Protein AF-A0A0G0LAQ6-F1 (afdb_monomer)

Solvent-accessible surface area (backbone atoms only — not comparable to full-atom values): 7745 Å² total; per-residue (Å²): 133,86,78,84,77,87,73,84,52,74,62,57,55,52,54,51,52,52,52,49,53,54,52,50,56,56,48,52,57,52,51,55,51,52,52,46,51,54,46,44,51,50,53,54,51,51,53,50,51,51,38,51,29,43,49,53,49,22,73,78,67,74,32,70,37,81,45,54,80,49,47,43,70,59,51,40,42,51,36,25,75,72,65,54,37,97,55,71,70,90,77,59,93,86,43,99,56,86,71,43,55,43,36,42,48,77,38,62,50,98,81,45,24,10,55,26,41,41,37,35,33,53,30,77,89,83,60,48,78,47,75,48,74,40,117

pLDDT: mean 89.51, std 8.88, range [54.47, 97.25]

Sequence (135 aa):
MLKKQKAFTMIELLVSATIIILLTAAGLVSFTQAGVSSRNAKRKADLETMRQALTLYKQDNAYYSESNSVNFPALVTSLYADEYLSEPVIEDPKNNATYAYQASCTAINASNNCIKVTLTATLEPDAEAYDIIAF

Nearest PDB structures (foldseek):
  2c7s-assembly1_A  TM=3.730E-01  e=1.406E+00  Homo sapiens
  4ri5-assembly2_B  TM=3.419E-01  e=1.406E+00  Homo sapiens
  4rh9-assembly1_A  TM=3.437E-01  e=1.810E+00  Homo sapiens
  2ooq-assembly2_B  TM=3.526E-01  e=3.003E+00  Homo sapiens
  2h02-assembly2_B  TM=2.471E-01  e=8.261E+00  Homo sapiens

Foldseek 3Di:
DDDDDDDDDPVRVVVVVVVVVVVVVVVVVVVVVVVLVVLQVLLVVVVVLLLQLQLVVCVVVVFSFLAQDDWDLVSLCVSVVVVSDPDSDDARPPDPDRPQKTKGQPDADPSNGRHKIKIWGQGPDPRDIDIDIRD

Radius of gyration: 25.39 Å; Cα contacts (8 Å, |Δi|>4): 169; chains: 1; bounding box: 78×31×60 Å

Structure (mmCIF, N/CA/C/O backbone):
data_AF-A0A0G0LAQ6-F1
#
_entry.id   AF-A0A0G0LAQ6-F1
#
loop_
_atom_site.group_PDB
_atom_site.id
_atom_site.type_symbol
_atom_site.label_atom_id
_atom_site.label_alt_id
_atom_site.label_comp_id
_atom_site.label_asym_id
_atom_site.label_entity_id
_atom_site.label_seq_id
_atom_site.pdbx_PDB_ins_code
_atom_site.Cartn_x
_atom_site.Cartn_y
_atom_site.Cartn_z
_atom_site.occupancy
_atom_site.B_iso_or_equiv
_atom_site.auth_seq_id
_atom_site.auth_comp_id
_atom_site.auth_asym_id
_atom_site.auth_atom_id
_atom_site.pdbx_PDB_model_num
ATOM 1 N N . MET A 1 1 ? -56.776 -20.653 36.439 1.00 55.28 1 MET A N 1
ATOM 2 C CA . MET A 1 1 ? -55.551 -20.238 37.162 1.00 55.28 1 MET A CA 1
ATOM 3 C C . MET A 1 1 ? -54.709 -19.375 36.229 1.00 55.28 1 MET A C 1
ATOM 5 O O . MET A 1 1 ? -54.193 -19.909 35.256 1.00 55.28 1 MET A O 1
ATOM 9 N N . LEU A 1 2 ? -54.610 -18.058 36.456 1.00 62.22 2 LEU A N 1
ATOM 10 C CA . LEU A 1 2 ? -53.701 -17.212 35.670 1.00 62.22 2 LEU A CA 1
ATOM 11 C C . LEU A 1 2 ? -52.256 -17.467 36.120 1.00 62.22 2 LEU A C 1
ATOM 13 O O . LEU A 1 2 ? -51.916 -17.285 37.288 1.00 62.22 2 LEU A O 1
ATOM 17 N N . LYS A 1 3 ? -51.408 -17.901 35.185 1.00 71.00 3 LYS A N 1
ATOM 18 C CA . LYS A 1 3 ? -49.965 -18.060 35.391 1.00 71.00 3 LYS A CA 1
ATOM 19 C C . LYS A 1 3 ? -49.364 -16.666 35.611 1.00 71.00 3 LYS A C 1
ATOM 21 O O . LYS A 1 3 ? -49.471 -15.821 34.726 1.00 71.00 3 LYS A O 1
ATOM 26 N N . LYS A 1 4 ? -48.738 -16.412 36.767 1.00 70.38 4 LYS A N 1
ATOM 27 C CA . LYS A 1 4 ? -47.986 -15.166 36.990 1.00 70.38 4 LYS A CA 1
ATOM 28 C C . LYS A 1 4 ? -46.856 -15.090 35.961 1.00 70.38 4 LYS A C 1
ATOM 30 O O . LYS A 1 4 ? -45.957 -15.930 35.982 1.00 70.38 4 LYS A O 1
ATOM 35 N N . GLN A 1 5 ? -46.914 -14.110 35.063 1.00 74.88 5 GLN A N 1
ATOM 36 C CA . GLN A 1 5 ? -45.803 -13.817 34.165 1.00 74.88 5 GLN A CA 1
ATOM 37 C C . GLN A 1 5 ? -44.724 -13.084 34.959 1.00 74.88 5 GLN A C 1
ATOM 39 O O . GLN A 1 5 ? -45.007 -12.097 35.638 1.00 74.88 5 GLN A O 1
ATOM 44 N N . LYS A 1 6 ? -43.499 -13.615 34.939 1.00 76.50 6 LYS A N 1
ATOM 45 C CA . LYS A 1 6 ? -42.348 -12.956 35.556 1.00 76.50 6 LYS A CA 1
ATOM 46 C C . LYS A 1 6 ? -41.963 -11.777 34.663 1.00 76.50 6 LYS A C 1
ATOM 48 O O . LYS A 1 6 ? -41.550 -11.992 33.529 1.00 76.50 6 LYS A O 1
ATOM 53 N N . ALA A 1 7 ? -42.153 -10.562 35.164 1.00 77.00 7 ALA A N 1
ATOM 54 C CA . ALA A 1 7 ? -41.637 -9.345 34.551 1.00 77.00 7 ALA A CA 1
ATOM 55 C C . ALA A 1 7 ? -40.264 -9.015 35.152 1.00 77.00 7 ALA A C 1
ATOM 57 O O . ALA A 1 7 ? -40.015 -9.330 36.318 1.00 77.00 7 ALA A O 1
ATOM 58 N N . PHE A 1 8 ? -39.394 -8.390 34.358 1.00 82.00 8 PHE A N 1
ATOM 59 C CA . PHE A 1 8 ? -38.117 -7.865 34.836 1.00 82.00 8 PHE A CA 1
ATOM 60 C C . PHE A 1 8 ? -38.337 -6.738 35.851 1.00 82.00 8 PHE A C 1
ATOM 62 O O . PHE A 1 8 ? -39.257 -5.927 35.722 1.00 82.00 8 PHE A O 1
ATOM 69 N N . THR A 1 9 ? -37.481 -6.684 36.862 1.00 91.69 9 THR A N 1
ATOM 70 C CA . THR A 1 9 ? -37.421 -5.587 37.828 1.00 91.69 9 THR A CA 1
ATOM 71 C C . THR A 1 9 ? -36.769 -4.352 37.203 1.00 91.69 9 THR A C 1
ATOM 73 O O . THR A 1 9 ? -35.971 -4.447 36.268 1.00 91.69 9 THR A O 1
ATOM 76 N N . MET A 1 10 ? -37.056 -3.167 37.752 1.00 88.75 10 MET A N 1
ATOM 77 C CA . MET A 1 10 ? -36.405 -1.930 37.296 1.00 88.75 10 MET A CA 1
ATOM 78 C C . MET A 1 10 ? -34.879 -1.973 37.465 1.00 88.75 10 MET A C 1
ATOM 80 O O . MET A 1 10 ? -34.155 -1.419 36.643 1.00 88.75 10 MET A O 1
ATOM 84 N N . ILE A 1 11 ? -34.385 -2.673 38.491 1.00 93.56 11 ILE A N 1
ATOM 85 C CA . ILE A 1 11 ? -32.947 -2.841 38.729 1.00 93.56 11 ILE A CA 1
ATOM 86 C C . ILE A 1 11 ? -32.314 -3.734 37.653 1.00 93.56 11 ILE A C 1
ATOM 88 O O . ILE A 1 11 ? -31.228 -3.421 37.176 1.00 93.56 11 ILE A O 1
ATOM 92 N N . GLU A 1 12 ? -32.980 -4.806 37.215 1.00 90.94 12 GLU A N 1
ATOM 93 C CA . GLU A 1 12 ? -32.454 -5.676 36.149 1.00 90.94 12 GLU A CA 1
ATOM 94 C C . GLU A 1 12 ? -32.352 -4.950 34.803 1.00 90.94 12 GLU A C 1
ATOM 96 O O . GLU A 1 12 ? -31.360 -5.110 34.088 1.00 90.94 12 GLU A O 1
ATOM 101 N N . LEU A 1 13 ? -33.333 -4.106 34.467 1.00 91.69 13 LEU A N 1
ATOM 102 C CA . LEU A 1 13 ? -33.253 -3.260 33.272 1.00 91.69 13 LEU A CA 1
ATOM 103 C C . LEU A 1 13 ? -32.145 -2.206 33.385 1.00 91.69 13 LEU A C 1
ATOM 105 O O . LEU A 1 13 ? -31.425 -1.974 32.416 1.00 91.69 13 LEU A O 1
ATOM 109 N N . LEU A 1 14 ? -31.952 -1.617 34.567 1.00 94.06 14 LEU A N 1
ATOM 110 C CA . LEU A 1 14 ? -30.871 -0.661 34.805 1.00 94.06 14 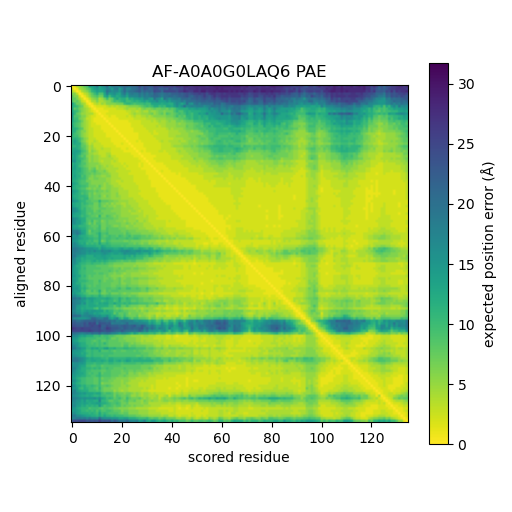LEU A CA 1
ATOM 111 C C . LEU A 1 14 ? -29.491 -1.315 34.630 1.00 94.06 14 LEU A C 1
ATOM 113 O O . LEU A 1 14 ? -28.652 -0.799 33.897 1.00 94.06 14 LEU A O 1
ATOM 117 N N . VAL A 1 15 ? -29.257 -2.459 35.278 1.00 95.94 15 VAL A N 1
ATOM 118 C CA . VAL A 1 15 ? -27.958 -3.153 35.255 1.00 95.94 15 VAL A CA 1
ATOM 119 C C . VAL A 1 15 ? -27.650 -3.742 33.875 1.00 95.94 15 VAL A C 1
ATOM 121 O O . VAL A 1 15 ? -26.512 -3.696 33.420 1.00 95.94 15 VAL A O 1
ATOM 124 N N . SER A 1 16 ? -28.645 -4.279 33.166 1.00 95.88 16 SER A N 1
ATOM 125 C CA . SER A 1 16 ? -28.420 -4.799 31.809 1.00 95.88 16 SER A CA 1
ATOM 126 C C . SER A 1 16 ? -28.073 -3.687 30.817 1.00 95.88 16 SER A C 1
ATOM 128 O O . SER A 1 16 ? -27.129 -3.839 30.041 1.00 95.88 16 SER A O 1
ATOM 130 N N . ALA A 1 17 ? -28.765 -2.544 30.878 1.00 95.31 17 ALA A N 1
ATOM 131 C CA . ALA A 1 17 ? -28.462 -1.399 30.025 1.00 95.31 17 ALA A CA 1
ATOM 132 C C . ALA A 1 17 ? -27.046 -0.853 30.272 1.00 95.31 17 ALA A C 1
ATOM 134 O O . ALA A 1 17 ? -26.333 -0.561 29.311 1.00 95.31 17 ALA A O 1
ATOM 135 N N . THR A 1 18 ? -26.597 -0.770 31.531 1.00 96.81 18 THR A N 1
ATOM 136 C CA . THR A 1 18 ? -25.231 -0.309 31.836 1.00 96.81 18 THR A CA 1
ATOM 137 C C . THR A 1 18 ? -24.172 -1.266 31.295 1.00 96.81 18 THR A C 1
ATOM 139 O O . THR A 1 18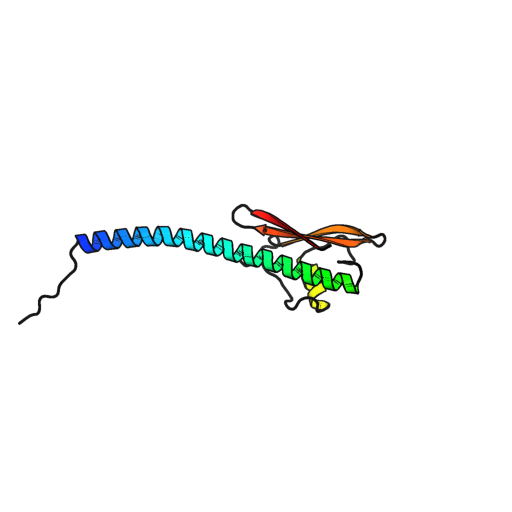 ? -23.194 -0.812 30.704 1.00 96.81 18 THR A O 1
ATOM 142 N N . ILE A 1 19 ? -24.380 -2.582 31.407 1.00 96.62 19 ILE A N 1
ATOM 143 C CA . ILE A 1 19 ? -23.462 -3.581 30.839 1.00 96.62 19 ILE A CA 1
ATOM 144 C C . ILE A 1 19 ? -23.404 -3.467 29.310 1.00 96.62 19 ILE A C 1
ATOM 146 O O . ILE A 1 19 ? -22.313 -3.473 28.741 1.00 96.62 19 ILE A O 1
ATOM 150 N N . ILE A 1 20 ? -24.548 -3.312 28.634 1.00 97.06 20 ILE A N 1
ATOM 151 C CA . ILE A 1 20 ? -24.593 -3.145 27.172 1.00 97.06 20 ILE A CA 1
ATOM 152 C C . ILE A 1 20 ? -23.817 -1.893 26.747 1.00 97.06 20 ILE A C 1
ATOM 154 O O . ILE A 1 20 ? -23.018 -1.961 25.814 1.00 97.06 20 ILE A O 1
ATOM 158 N N . ILE A 1 21 ? -23.993 -0.766 27.440 1.00 97.25 21 ILE A N 1
ATOM 159 C CA . ILE A 1 21 ? -23.268 0.479 27.138 1.00 97.25 21 ILE A CA 1
ATOM 160 C C . ILE A 1 21 ? -21.752 0.280 27.281 1.00 97.25 21 ILE A C 1
ATOM 162 O O . ILE A 1 21 ? -20.991 0.683 26.404 1.00 97.25 21 ILE A O 1
ATOM 166 N N . LEU A 1 22 ? -21.302 -0.389 28.345 1.00 96.75 22 LEU A N 1
ATOM 167 C CA . LEU A 1 22 ? -19.876 -0.645 28.565 1.00 96.75 22 LEU A CA 1
ATOM 168 C C . LEU A 1 22 ? -19.278 -1.559 27.487 1.00 96.75 22 LEU A C 1
ATOM 170 O O . LEU A 1 22 ? -18.214 -1.263 26.942 1.00 96.75 22 LEU A O 1
ATOM 174 N N . LEU A 1 23 ? -19.972 -2.649 27.147 1.00 97.06 23 LEU A N 1
ATOM 175 C CA . LEU A 1 23 ? -19.505 -3.600 26.136 1.00 97.06 23 LEU A CA 1
ATOM 176 C C . LEU A 1 23 ? -19.498 -2.989 24.734 1.00 97.06 23 LEU A C 1
ATOM 178 O O . LEU A 1 23 ? -18.558 -3.210 23.973 1.00 97.06 23 LEU A O 1
ATOM 182 N N . THR A 1 24 ? -20.518 -2.201 24.392 1.00 96.56 24 THR A N 1
ATOM 183 C CA . THR A 1 24 ? -20.598 -1.536 23.083 1.00 96.56 24 THR A CA 1
ATOM 184 C C . THR A 1 24 ? -19.509 -0.479 22.920 1.00 96.56 24 THR A C 1
ATOM 186 O O . THR A 1 24 ? -18.868 -0.440 21.870 1.00 96.56 24 THR A O 1
ATOM 189 N N . ALA A 1 25 ? -19.227 0.314 23.959 1.00 95.44 25 ALA A N 1
ATOM 190 C CA . ALA A 1 25 ? -18.141 1.292 23.937 1.00 95.44 25 ALA A CA 1
ATOM 191 C C . ALA A 1 25 ? -16.768 0.628 23.721 1.00 95.44 25 ALA A C 1
ATOM 193 O O . ALA A 1 25 ? -16.012 1.045 22.842 1.00 95.44 25 ALA A O 1
ATOM 194 N N . ALA A 1 26 ? -16.463 -0.441 24.465 1.00 94.25 26 ALA A N 1
ATOM 195 C CA . ALA A 1 26 ? -15.217 -1.191 24.295 1.00 94.25 26 ALA A CA 1
ATOM 196 C C . ALA A 1 26 ? -15.134 -1.879 22.917 1.00 94.25 26 ALA A C 1
ATOM 198 O O . ALA A 1 26 ? -14.088 -1.859 22.263 1.00 94.25 26 ALA A O 1
ATOM 199 N N . GLY A 1 27 ? -16.249 -2.449 22.450 1.00 95.38 27 GLY A N 1
ATOM 200 C CA . GLY A 1 27 ? -16.341 -3.111 21.150 1.00 95.38 27 GLY A CA 1
ATOM 201 C C . GLY A 1 27 ? -16.092 -2.164 19.976 1.00 95.38 27 GLY A C 1
ATOM 202 O O . GLY A 1 27 ? -15.388 -2.532 19.036 1.00 95.38 27 GLY A O 1
ATOM 203 N N . LEU A 1 28 ? -16.599 -0.929 20.043 1.00 95.06 28 LEU A N 1
ATOM 204 C CA . LEU A 1 28 ? -16.421 0.056 18.975 1.00 95.06 28 LEU A CA 1
ATOM 205 C C . LEU A 1 28 ? -14.947 0.435 18.779 1.00 95.06 28 LEU A C 1
ATOM 207 O O . LEU A 1 28 ? -14.480 0.476 17.644 1.00 95.06 28 LEU A O 1
ATOM 211 N N . VAL A 1 29 ? -14.202 0.653 19.868 1.00 93.25 29 VAL A N 1
ATOM 212 C CA . VAL A 1 29 ? -12.761 0.968 19.807 1.00 93.25 29 VAL A CA 1
ATOM 213 C C . VAL A 1 29 ? -11.965 -0.192 19.203 1.00 93.25 29 VAL A C 1
ATOM 215 O O . VAL A 1 29 ? -11.077 0.013 18.378 1.00 93.25 29 VAL A O 1
ATOM 218 N N . SER A 1 30 ? -12.297 -1.430 19.576 1.00 93.69 30 SER A N 1
ATOM 219 C CA . SER A 1 30 ? -11.646 -2.611 19.000 1.00 93.69 30 SER A CA 1
ATOM 220 C C . SER A 1 30 ? -11.933 -2.744 17.499 1.00 93.69 30 SER A C 1
ATOM 222 O O . SER A 1 30 ? -11.021 -3.000 16.711 1.00 93.69 30 SER A O 1
ATOM 224 N N . PHE A 1 31 ? -13.181 -2.506 17.088 1.00 93.31 31 PHE A N 1
ATOM 225 C CA . PHE A 1 31 ? -13.597 -2.592 15.690 1.00 93.31 31 PHE A CA 1
ATOM 226 C C . PHE A 1 31 ? -12.911 -1.545 14.803 1.00 93.31 31 PHE A C 1
ATOM 228 O O . PHE A 1 31 ? -12.437 -1.872 13.712 1.00 93.31 31 PHE A O 1
ATOM 235 N N . THR A 1 32 ? -12.805 -0.295 15.263 1.00 91.69 32 THR A N 1
ATOM 236 C CA . THR A 1 32 ? -12.124 0.760 14.496 1.00 91.69 32 THR A CA 1
ATOM 237 C C . THR A 1 32 ? -10.643 0.438 14.298 1.00 91.69 32 THR A C 1
ATOM 239 O O . THR A 1 32 ? -10.145 0.553 13.174 1.00 91.69 32 THR A O 1
ATOM 242 N N . GLN A 1 33 ? -9.960 -0.049 15.340 1.00 91.94 33 GLN A N 1
ATOM 243 C CA . GLN A 1 33 ? -8.554 -0.452 15.263 1.00 91.94 33 GLN A CA 1
ATOM 244 C C . GLN A 1 33 ? -8.341 -1.650 14.324 1.00 91.94 33 GLN A C 1
ATOM 246 O O . GLN A 1 33 ? -7.398 -1.654 13.528 1.00 91.94 33 GLN A O 1
ATOM 251 N N . ALA A 1 34 ? -9.227 -2.651 14.369 1.00 93.38 34 ALA A N 1
ATOM 252 C CA . ALA A 1 34 ? -9.181 -3.793 13.456 1.00 93.38 34 ALA A CA 1
ATOM 253 C C . ALA A 1 34 ? -9.341 -3.352 11.991 1.00 93.38 34 ALA A C 1
ATOM 255 O O . ALA A 1 34 ? -8.594 -3.803 11.121 1.00 93.38 34 ALA A O 1
ATOM 256 N N . GLY A 1 35 ? -10.249 -2.406 11.728 1.00 93.06 35 GLY A N 1
ATOM 257 C CA . GLY A 1 35 ? -10.419 -1.809 10.405 1.00 93.06 35 GLY A CA 1
ATOM 258 C C . GLY A 1 35 ? -9.157 -1.097 9.910 1.00 93.06 35 GLY A C 1
ATOM 259 O O . GLY A 1 35 ? -8.742 -1.315 8.774 1.00 93.06 35 GLY A O 1
ATOM 260 N N . VAL A 1 36 ? -8.515 -0.281 10.755 1.00 91.94 36 VAL A N 1
ATOM 261 C CA . VAL A 1 36 ? -7.237 0.385 10.427 1.00 91.94 36 VAL A CA 1
ATOM 262 C C . VAL A 1 36 ? -6.154 -0.639 10.079 1.00 91.94 36 VAL A C 1
ATOM 264 O O . VAL A 1 36 ? -5.501 -0.520 9.042 1.00 91.94 36 VAL A O 1
ATOM 267 N N . SER A 1 37 ? -6.007 -1.679 10.903 1.00 92.56 37 SER A N 1
ATOM 268 C CA . SER A 1 37 ? -5.026 -2.748 10.685 1.00 92.56 37 SER A CA 1
ATOM 269 C C . SER A 1 37 ? -5.253 -3.478 9.356 1.00 92.56 37 SER A C 1
ATOM 271 O O . SER A 1 37 ? -4.319 -3.629 8.568 1.00 92.56 37 SER A O 1
ATOM 273 N N . SER A 1 38 ? -6.502 -3.850 9.052 1.00 93.81 38 SER A N 1
ATOM 274 C CA . SER A 1 38 ? -6.858 -4.529 7.799 1.00 93.81 38 SER A CA 1
ATOM 275 C C . SER A 1 38 ? -6.525 -3.690 6.564 1.00 93.81 38 SER A C 1
ATOM 277 O O . SER A 1 38 ? -6.023 -4.224 5.576 1.00 93.81 38 SER A O 1
ATOM 279 N N . ARG A 1 39 ? -6.783 -2.378 6.604 1.00 92.81 39 ARG A N 1
ATOM 280 C CA . ARG A 1 39 ? -6.478 -1.481 5.480 1.00 92.81 39 ARG A CA 1
ATOM 281 C C . ARG A 1 39 ? -4.978 -1.295 5.294 1.00 92.81 39 ARG A C 1
ATOM 283 O O . ARG A 1 39 ? -4.490 -1.396 4.175 1.00 92.81 39 ARG A O 1
ATOM 290 N N . ASN A 1 40 ? -4.233 -1.105 6.383 1.00 93.06 40 ASN A N 1
ATOM 291 C CA . ASN A 1 40 ? -2.773 -1.028 6.329 1.00 93.06 40 ASN A CA 1
ATOM 292 C C . ASN A 1 40 ? -2.146 -2.335 5.814 1.00 93.06 40 ASN A C 1
ATOM 294 O O . ASN A 1 40 ? -1.168 -2.286 5.073 1.00 93.06 40 ASN A O 1
ATOM 298 N N . ALA A 1 41 ? -2.704 -3.497 6.167 1.00 93.94 41 ALA A N 1
ATOM 299 C CA . ALA A 1 41 ? -2.259 -4.781 5.630 1.00 93.94 41 ALA A CA 1
ATOM 300 C C . ALA A 1 41 ? -2.481 -4.871 4.111 1.00 93.94 41 ALA A C 1
ATOM 302 O O . ALA A 1 41 ? -1.563 -5.264 3.394 1.00 93.94 41 ALA A O 1
ATOM 303 N N . LYS A 1 42 ? -3.650 -4.437 3.615 1.00 93.31 42 LYS A N 1
ATOM 304 C CA . LYS A 1 42 ? -3.930 -4.366 2.171 1.00 93.31 42 LYS A CA 1
ATOM 305 C C . LYS A 1 42 ? -2.964 -3.422 1.449 1.00 93.31 42 LYS A C 1
ATOM 307 O O . LYS A 1 42 ? -2.360 -3.844 0.475 1.00 93.31 42 LYS A O 1
ATOM 312 N N . ARG A 1 43 ? -2.712 -2.218 1.983 1.00 92.75 43 ARG A N 1
ATOM 313 C CA . ARG A 1 43 ? -1.7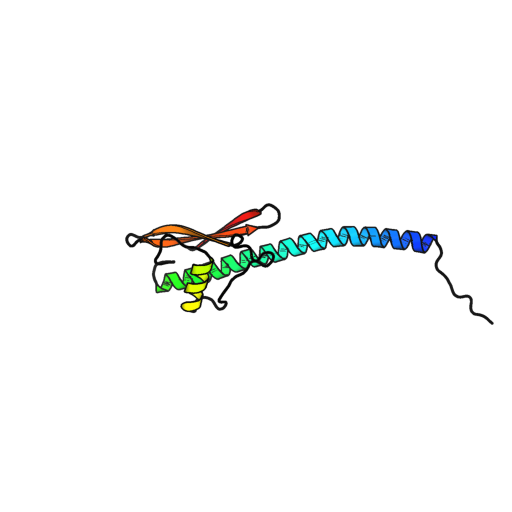24 -1.273 1.419 1.00 92.75 43 ARG A CA 1
ATOM 314 C C . ARG A 1 43 ? -0.339 -1.888 1.257 1.00 92.75 43 ARG A C 1
ATOM 316 O O . ARG A 1 43 ? 0.302 -1.720 0.227 1.00 92.75 43 ARG A O 1
ATOM 323 N N . LYS A 1 44 ? 0.128 -2.613 2.275 1.00 93.81 44 LYS A N 1
ATOM 324 C CA . LYS A 1 44 ? 1.427 -3.298 2.231 1.00 93.81 44 LYS A CA 1
ATOM 325 C C . LYS A 1 44 ? 1.445 -4.420 1.193 1.00 93.81 44 LYS A C 1
ATOM 327 O O . LYS A 1 44 ? 2.422 -4.544 0.462 1.00 93.81 44 LYS A O 1
ATOM 332 N N . ALA A 1 45 ? 0.374 -5.210 1.118 1.00 94.38 45 ALA A N 1
ATOM 333 C CA . ALA A 1 45 ? 0.235 -6.268 0.118 1.00 94.38 45 ALA A CA 1
ATOM 334 C C . ALA A 1 45 ? 0.213 -5.711 -1.317 1.00 94.38 45 ALA A C 1
ATOM 336 O O . ALA A 1 45 ? 0.814 -6.298 -2.215 1.00 94.38 45 ALA A O 1
ATOM 337 N N . ASP A 1 46 ? -0.412 -4.551 -1.516 1.00 93.94 46 ASP A N 1
ATOM 338 C CA . ASP A 1 46 ? -0.475 -3.864 -2.806 1.00 93.94 46 ASP A CA 1
ATOM 339 C C . ASP A 1 46 ? 0.906 -3.405 -3.273 1.00 93.94 46 ASP A C 1
ATOM 341 O O . ASP A 1 46 ? 1.295 -3.661 -4.414 1.00 93.94 46 ASP A O 1
ATOM 345 N N . LEU A 1 47 ? 1.697 -2.806 -2.376 1.00 94.69 47 LEU A N 1
ATOM 346 C CA . LEU A 1 47 ? 3.073 -2.437 -2.707 1.00 94.69 47 LEU A CA 1
ATOM 347 C C . LEU A 1 47 ? 3.959 -3.654 -2.996 1.00 94.69 47 LEU A C 1
ATOM 349 O O . LEU A 1 47 ? 4.814 -3.590 -3.876 1.00 94.69 47 LEU A O 1
ATOM 353 N N . GLU A 1 48 ? 3.770 -4.760 -2.276 1.00 95.38 48 GLU A N 1
ATOM 354 C CA . GLU A 1 48 ? 4.533 -5.988 -2.513 1.00 95.38 48 GLU A CA 1
ATOM 355 C C . GLU A 1 48 ? 4.176 -6.623 -3.864 1.00 95.38 48 GLU A C 1
ATOM 357 O O . GLU A 1 48 ? 5.068 -7.033 -4.606 1.00 95.38 48 GLU A O 1
ATOM 362 N N . THR A 1 49 ? 2.893 -6.620 -4.232 1.00 94.62 49 THR A N 1
ATOM 363 C CA . THR A 1 49 ? 2.424 -7.058 -5.557 1.00 94.62 49 THR A CA 1
ATOM 364 C C . THR A 1 49 ? 3.057 -6.209 -6.660 1.00 94.62 49 THR A C 1
ATOM 366 O O . THR A 1 49 ? 3.616 -6.738 -7.620 1.00 94.62 49 THR A O 1
ATOM 369 N N . MET A 1 50 ? 3.068 -4.886 -6.480 1.00 94.56 50 MET A N 1
ATOM 370 C CA . MET A 1 50 ? 3.730 -3.963 -7.403 1.00 94.56 50 MET A CA 1
ATOM 371 C C . MET A 1 50 ? 5.234 -4.202 -7.497 1.00 94.56 50 MET A C 1
ATOM 373 O O . MET A 1 50 ? 5.787 -4.209 -8.595 1.00 94.56 50 MET A O 1
ATOM 377 N N . ARG A 1 51 ? 5.915 -4.429 -6.369 1.00 94.88 51 ARG A N 1
ATOM 378 C CA . ARG A 1 51 ? 7.348 -4.741 -6.353 1.00 94.88 51 ARG A CA 1
ATOM 379 C C . ARG A 1 51 ? 7.640 -6.006 -7.158 1.00 94.88 51 ARG A C 1
ATOM 381 O O . ARG A 1 51 ? 8.614 -6.029 -7.908 1.00 94.88 51 ARG A O 1
ATOM 388 N N . GLN A 1 52 ? 6.817 -7.044 -7.020 1.00 95.06 52 GLN A N 1
ATOM 389 C CA . GLN A 1 52 ? 6.968 -8.294 -7.770 1.00 95.06 52 GLN A CA 1
ATOM 390 C C . GLN A 1 52 ? 6.757 -8.080 -9.272 1.00 95.06 52 GLN A C 1
ATOM 392 O O . GLN A 1 52 ? 7.626 -8.466 -10.051 1.00 95.06 52 GLN A O 1
ATOM 397 N N . ALA A 1 53 ? 5.683 -7.394 -9.670 1.00 94.94 53 ALA A N 1
ATOM 398 C CA . ALA A 1 53 ? 5.405 -7.081 -11.073 1.00 94.94 53 ALA A CA 1
ATOM 399 C C . ALA A 1 53 ? 6.529 -6.250 -11.714 1.00 94.94 53 ALA A C 1
ATOM 401 O O . ALA A 1 53 ? 7.031 -6.595 -12.780 1.00 94.94 53 ALA A O 1
ATOM 402 N N . LEU A 1 54 ? 7.005 -5.213 -11.018 1.00 94.75 54 LEU A N 1
ATOM 403 C CA . LEU A 1 54 ? 8.163 -4.428 -11.443 1.00 94.75 54 LEU A CA 1
ATOM 404 C C . LEU A 1 54 ? 9.417 -5.299 -11.583 1.00 94.75 54 LEU A C 1
ATOM 406 O O . LEU A 1 54 ? 10.170 -5.136 -12.540 1.00 94.75 54 LEU A O 1
ATOM 410 N N . THR A 1 55 ? 9.659 -6.216 -10.639 1.00 94.12 55 THR A N 1
ATOM 411 C CA . THR A 1 55 ? 10.828 -7.112 -10.687 1.00 94.12 55 THR A CA 1
ATOM 412 C C . THR A 1 55 ? 10.800 -7.980 -11.944 1.00 94.12 55 THR A C 1
ATOM 414 O O . THR A 1 55 ? 11.836 -8.133 -12.585 1.00 94.12 55 THR A O 1
ATOM 417 N N . LEU A 1 56 ? 9.630 -8.513 -12.307 1.00 94.56 56 LEU A N 1
ATOM 418 C CA . LEU A 1 56 ? 9.444 -9.281 -13.539 1.00 94.56 56 LEU A CA 1
ATOM 419 C C . LEU A 1 56 ? 9.660 -8.400 -14.775 1.00 94.56 56 LEU A C 1
ATOM 421 O O . LEU A 1 56 ? 10.507 -8.718 -15.600 1.00 94.56 56 LEU A O 1
ATOM 425 N N . TYR A 1 57 ? 9.016 -7.232 -14.833 1.00 94.69 57 TYR A N 1
ATOM 426 C CA . TYR A 1 57 ? 9.192 -6.277 -15.931 1.00 94.69 57 TYR A CA 1
ATOM 427 C C . TYR A 1 57 ? 10.667 -5.914 -16.165 1.00 94.69 57 TYR A C 1
ATOM 429 O O . TYR A 1 57 ? 11.132 -5.853 -17.304 1.00 94.69 57 TYR A O 1
ATOM 437 N N . LYS A 1 58 ? 11.436 -5.708 -15.088 1.00 94.06 58 LYS A N 1
ATOM 438 C CA . LYS A 1 58 ? 12.872 -5.424 -15.175 1.00 94.06 58 LYS A CA 1
ATOM 439 C C . LYS A 1 58 ? 13.687 -6.612 -15.682 1.00 94.06 58 LYS A C 1
ATOM 441 O O . LYS A 1 58 ? 14.711 -6.380 -16.322 1.00 94.06 58 LYS A O 1
ATOM 446 N N . GLN A 1 59 ? 13.296 -7.851 -15.390 1.00 94.25 59 GLN A N 1
ATOM 447 C CA . GLN A 1 59 ? 13.994 -9.021 -15.934 1.00 94.25 59 GLN A CA 1
ATOM 448 C C . GLN A 1 59 ? 13.927 -9.038 -17.463 1.00 94.25 59 GLN A C 1
ATOM 450 O O . GLN A 1 59 ? 14.931 -9.355 -18.099 1.00 94.25 59 GLN A O 1
ATOM 455 N N . ASP A 1 60 ? 12.806 -8.592 -18.028 1.00 94.69 60 ASP A N 1
ATOM 456 C CA . ASP A 1 60 ? 12.585 -8.593 -19.473 1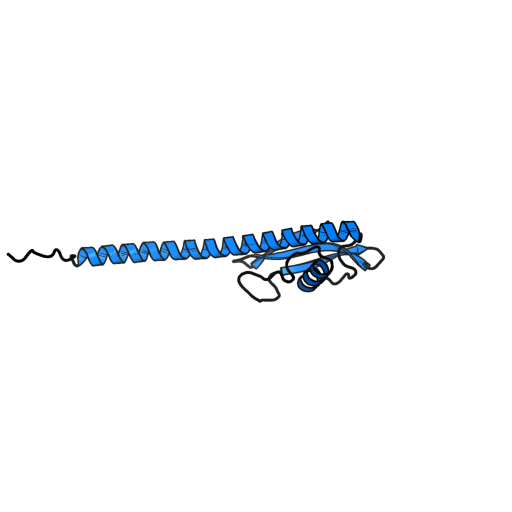.00 94.69 60 ASP A CA 1
ATOM 457 C C . ASP A 1 60 ? 13.107 -7.317 -20.160 1.00 94.69 60 ASP A C 1
ATOM 459 O O . ASP A 1 60 ? 13.651 -7.382 -21.262 1.00 94.69 60 ASP A O 1
ATOM 463 N N . ASN A 1 61 ? 13.029 -6.157 -19.494 1.00 92.81 61 ASN A N 1
ATOM 464 C CA . ASN A 1 61 ? 13.363 -4.854 -20.091 1.00 92.81 61 ASN A CA 1
ATOM 465 C C . ASN A 1 61 ? 14.679 -4.228 -19.585 1.00 92.81 61 ASN A C 1
ATOM 467 O O . ASN A 1 61 ? 15.133 -3.224 -20.123 1.00 92.81 61 ASN A O 1
ATOM 471 N N . ALA A 1 62 ? 15.318 -4.792 -18.554 1.00 93.25 62 ALA A N 1
ATOM 472 C CA . ALA A 1 62 ? 16.501 -4.265 -17.848 1.00 93.25 62 ALA A CA 1
ATOM 473 C C . ALA A 1 62 ? 16.308 -2.938 -17.074 1.00 93.25 62 ALA A C 1
ATOM 475 O O . ALA A 1 62 ? 17.235 -2.459 -16.410 1.00 93.25 62 ALA A O 1
ATOM 476 N N . TYR A 1 63 ? 15.111 -2.355 -17.096 1.00 93.00 63 TYR A N 1
ATOM 477 C CA . TYR A 1 63 ? 14.722 -1.158 -16.348 1.00 93.00 63 TYR A CA 1
ATOM 478 C C . TYR A 1 63 ? 13.282 -1.295 -15.831 1.00 93.00 63 TYR A C 1
ATOM 480 O O . TYR A 1 63 ? 12.569 -2.207 -16.220 1.00 93.00 63 TYR A O 1
ATOM 488 N N . TYR A 1 64 ? 12.862 -0.404 -14.934 1.00 92.94 64 TYR A N 1
ATOM 489 C CA . TYR A 1 64 ? 11.527 -0.385 -14.322 1.00 92.94 64 TYR A CA 1
ATOM 490 C C . TYR A 1 64 ? 10.539 0.564 -15.011 1.00 92.94 64 TYR A C 1
ATOM 492 O O . TYR A 1 64 ? 9.332 0.432 -14.846 1.00 92.94 64 TYR A O 1
ATOM 500 N N . SER A 1 65 ? 11.047 1.565 -15.729 1.00 92.81 65 SER A N 1
ATOM 501 C CA . SER A 1 65 ? 10.270 2.487 -16.561 1.00 92.81 65 SER A CA 1
ATOM 502 C C . SER A 1 65 ? 11.207 3.192 -17.544 1.00 92.81 65 SER A C 1
ATOM 504 O O . SER A 1 65 ? 12.360 3.455 -17.203 1.00 92.81 65 SER A O 1
ATOM 506 N N . GLU A 1 66 ? 10.725 3.529 -18.738 1.00 89.75 66 GLU A N 1
ATOM 507 C CA . GLU A 1 66 ? 11.467 4.321 -19.736 1.00 89.75 66 GLU A CA 1
ATOM 508 C C . GLU A 1 66 ? 11.640 5.797 -19.326 1.00 89.75 66 GLU A C 1
ATOM 510 O O . GLU A 1 66 ? 12.425 6.531 -19.918 1.00 89.75 66 GLU A O 1
ATOM 515 N N . SER A 1 67 ? 10.920 6.247 -18.294 1.00 87.06 67 SER A N 1
ATOM 516 C CA . SER A 1 67 ? 10.947 7.626 -17.803 1.00 87.06 67 SER A CA 1
ATOM 517 C C . SER A 1 67 ? 11.538 7.709 -16.397 1.00 87.06 67 SER A C 1
ATOM 519 O O . SER A 1 67 ? 11.316 6.846 -15.548 1.00 87.06 67 SER A O 1
ATOM 521 N N . ASN A 1 68 ? 12.244 8.805 -16.115 1.00 86.75 68 ASN A N 1
ATOM 522 C CA . ASN A 1 68 ? 12.685 9.157 -14.763 1.00 86.75 68 ASN A CA 1
ATOM 523 C C . ASN A 1 68 ? 11.558 9.757 -13.901 1.00 86.75 68 ASN A C 1
ATOM 525 O O . ASN A 1 68 ? 11.674 9.826 -12.679 1.00 86.75 68 ASN A O 1
ATOM 529 N N . SER A 1 69 ? 10.469 10.190 -14.532 1.00 88.75 69 SER A N 1
ATOM 530 C CA . SER A 1 69 ? 9.272 10.682 -13.873 1.00 88.75 69 SER A CA 1
ATOM 531 C C . SER A 1 69 ? 8.252 9.556 -13.890 1.00 88.75 69 SER A C 1
ATOM 533 O O . SER A 1 69 ? 7.581 9.319 -14.895 1.00 88.75 69 SER A O 1
ATOM 535 N N . VAL A 1 70 ? 8.202 8.819 -12.782 1.00 90.06 70 VAL A N 1
ATOM 536 C CA . VAL A 1 70 ? 7.239 7.740 -12.564 1.00 90.06 70 VAL A CA 1
ATOM 537 C C . VAL A 1 70 ? 6.137 8.227 -11.637 1.00 90.06 70 VAL A C 1
ATOM 539 O O . VAL A 1 70 ? 6.377 9.011 -10.721 1.00 90.06 70 VAL A O 1
ATOM 542 N N . ASN A 1 71 ? 4.924 7.747 -11.872 1.00 90.38 71 ASN A N 1
ATOM 543 C CA . ASN A 1 71 ? 3.818 7.872 -10.939 1.00 90.38 71 ASN A CA 1
ATOM 544 C C . ASN A 1 71 ? 3.195 6.482 -10.742 1.00 90.38 71 ASN A C 1
ATOM 546 O O . ASN A 1 71 ? 3.335 5.598 -11.59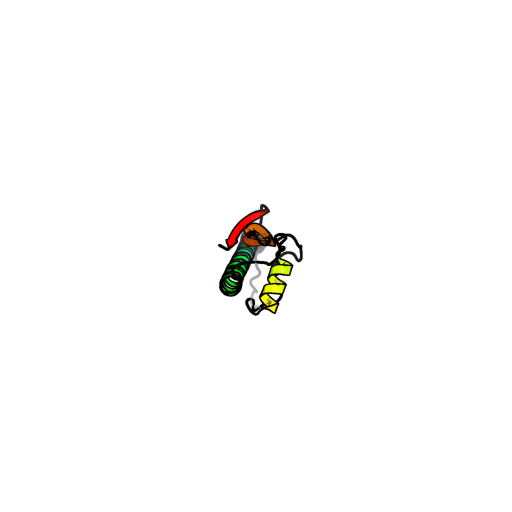0 1.00 90.38 71 ASN A O 1
ATOM 550 N N . PHE A 1 72 ? 2.543 6.268 -9.603 1.00 91.50 72 PHE A N 1
ATOM 551 C CA . PHE A 1 72 ? 2.012 4.948 -9.268 1.00 91.50 72 PHE A CA 1
ATOM 552 C C . PHE A 1 72 ? 0.921 4.478 -10.255 1.00 91.50 72 PHE A C 1
ATOM 554 O O . PHE A 1 72 ? 1.050 3.370 -10.771 1.00 91.50 72 PHE A O 1
ATOM 561 N N . PRO A 1 73 ? -0.093 5.293 -10.622 1.00 90.50 73 PRO A N 1
ATOM 562 C CA . PRO A 1 73 ? -1.154 4.840 -11.526 1.00 90.50 73 PRO A CA 1
ATOM 563 C C . PRO A 1 73 ? -0.680 4.511 -12.951 1.00 90.50 73 PRO A C 1
ATOM 565 O O . PRO A 1 73 ? -1.175 3.558 -13.551 1.00 90.50 73 PRO A O 1
ATOM 568 N N . ALA A 1 74 ? 0.280 5.259 -13.508 1.00 89.75 74 ALA A N 1
ATOM 569 C CA . ALA A 1 74 ? 0.814 4.961 -14.838 1.00 89.75 74 ALA A CA 1
ATOM 570 C C . ALA A 1 74 ? 1.656 3.687 -14.826 1.00 89.75 74 ALA A C 1
ATOM 572 O O . ALA A 1 74 ? 1.552 2.919 -15.774 1.00 89.75 74 ALA A O 1
ATOM 573 N N . LEU A 1 75 ? 2.418 3.427 -13.753 1.00 91.56 75 LEU A N 1
ATOM 574 C CA . LEU A 1 75 ? 3.121 2.149 -13.594 1.00 91.56 75 LEU A CA 1
ATOM 575 C C . LEU A 1 75 ? 2.142 0.973 -13.525 1.00 91.56 75 LEU A C 1
ATOM 577 O O . LEU A 1 75 ? 2.370 -0.038 -14.175 1.00 91.56 75 LEU A O 1
ATOM 581 N N . VAL A 1 76 ? 1.041 1.102 -12.777 1.00 93.31 76 VAL A N 1
ATOM 582 C CA . VAL A 1 76 ? -0.007 0.065 -12.747 1.00 93.31 76 VAL A CA 1
ATOM 583 C C . VAL A 1 76 ? -0.575 -0.158 -14.150 1.00 93.31 76 VAL A C 1
ATOM 585 O O . VAL A 1 76 ? -0.684 -1.294 -14.597 1.00 93.31 76 VAL A O 1
ATOM 588 N N . THR A 1 77 ? -0.875 0.924 -14.873 1.00 92.06 77 THR A N 1
ATOM 589 C CA . THR A 1 77 ? -1.448 0.845 -16.225 1.00 92.06 77 THR A CA 1
ATOM 590 C C . THR A 1 77 ? -0.487 0.182 -17.214 1.00 92.06 77 THR A C 1
ATOM 592 O O . THR A 1 77 ? -0.920 -0.663 -17.993 1.00 92.06 77 THR A O 1
ATOM 595 N N . SER A 1 78 ? 0.805 0.531 -17.185 1.00 91.69 78 SER A N 1
ATOM 596 C CA . SER A 1 78 ? 1.807 -0.072 -18.072 1.00 91.69 78 SER A CA 1
ATOM 597 C C . SER A 1 78 ? 2.037 -1.543 -17.740 1.00 91.69 78 SER A C 1
ATOM 599 O O . SER A 1 78 ? 2.001 -2.382 -18.628 1.00 91.69 78 SER A O 1
ATOM 601 N N . LEU A 1 79 ? 2.183 -1.881 -16.455 1.00 93.56 79 LEU A N 1
ATOM 602 C CA . LEU A 1 79 ? 2.384 -3.266 -16.021 1.00 93.56 79 LEU A CA 1
ATOM 603 C C . LEU A 1 79 ? 1.165 -4.152 -16.297 1.00 93.56 79 LEU A C 1
ATOM 605 O O . LEU A 1 79 ? 1.333 -5.337 -16.556 1.00 93.56 79 LEU A O 1
ATOM 609 N N . TYR A 1 80 ? -0.049 -3.601 -16.243 1.00 94.69 80 TYR A N 1
ATOM 610 C CA . TYR A 1 80 ? -1.255 -4.313 -16.659 1.00 94.69 80 TYR A CA 1
ATOM 611 C C . TYR A 1 80 ? -1.296 -4.521 -18.178 1.00 94.69 80 TYR A C 1
ATOM 613 O O . TYR A 1 80 ? -1.610 -5.616 -18.634 1.00 94.69 80 TYR A O 1
ATOM 621 N N . ALA A 1 81 ? -0.963 -3.489 -18.964 1.00 93.88 81 ALA A N 1
ATOM 622 C CA . ALA A 1 81 ? -0.923 -3.583 -20.424 1.00 93.88 81 ALA A CA 1
ATOM 623 C C . ALA A 1 81 ? 0.103 -4.616 -20.918 1.00 93.88 81 ALA A C 1
ATOM 625 O O . ALA A 1 81 ? -0.163 -5.312 -21.893 1.00 93.88 81 ALA A O 1
ATOM 626 N N . ASP A 1 82 ? 1.223 -4.743 -20.206 1.00 93.12 82 ASP A N 1
ATOM 627 C CA . ASP A 1 82 ? 2.278 -5.719 -20.483 1.00 93.12 82 ASP A CA 1
ATOM 628 C C . ASP A 1 82 ? 2.073 -7.065 -19.743 1.00 93.12 82 ASP A C 1
ATOM 630 O O . ASP A 1 82 ? 2.984 -7.885 -19.686 1.00 93.12 82 ASP A O 1
ATOM 634 N N . GLU A 1 83 ? 0.888 -7.300 -19.164 1.00 94.19 83 GLU A N 1
ATOM 635 C CA . GLU A 1 83 ? 0.462 -8.560 -18.522 1.00 94.19 83 GLU A CA 1
ATOM 636 C C . GLU A 1 83 ? 1.228 -8.981 -17.242 1.00 94.19 83 GLU A C 1
ATOM 638 O O . GLU A 1 83 ? 1.056 -10.098 -16.747 1.00 94.19 83 GLU A O 1
ATOM 643 N N . TYR A 1 84 ? 2.012 -8.090 -16.624 1.00 94.19 84 TYR A N 1
ATOM 644 C CA . TYR A 1 84 ? 2.675 -8.345 -15.331 1.00 94.19 84 TYR A CA 1
ATOM 645 C C . TYR A 1 84 ? 1.755 -8.154 -14.116 1.00 94.19 84 TYR A C 1
ATOM 647 O O . TYR A 1 84 ? 2.075 -8.615 -13.018 1.00 94.19 84 TYR A O 1
ATOM 655 N N . LEU A 1 85 ? 0.623 -7.464 -14.285 1.00 93.94 85 LEU A N 1
ATOM 656 C CA . LEU A 1 85 ? -0.421 -7.307 -13.271 1.00 93.94 85 LEU A CA 1
ATOM 657 C C . LEU A 1 85 ? -1.744 -7.887 -13.762 1.00 93.94 85 LEU A C 1
ATOM 659 O O . LEU A 1 85 ? -2.135 -7.697 -14.908 1.00 93.94 85 LEU A O 1
ATOM 663 N N . SER A 1 86 ? -2.474 -8.543 -12.859 1.00 91.06 86 SER A N 1
ATOM 664 C CA . SER A 1 86 ? -3.807 -9.087 -13.154 1.00 91.06 86 SER A CA 1
ATOM 665 C C . SER A 1 86 ? -4.938 -8.071 -12.969 1.00 91.06 86 SER A C 1
ATOM 667 O O . SER A 1 86 ? -6.022 -8.263 -13.514 1.00 91.06 86 SER A O 1
ATOM 669 N N . GLU A 1 87 ? -4.706 -7.005 -12.198 1.00 87.75 87 GLU A N 1
ATOM 670 C CA . GLU A 1 87 ? -5.692 -5.953 -11.938 1.00 87.75 87 GLU A CA 1
ATOM 671 C C . GLU A 1 87 ? -5.267 -4.638 -12.613 1.00 87.75 87 GLU A C 1
ATOM 673 O O . GLU A 1 87 ? -4.118 -4.220 -12.454 1.00 87.75 87 GLU A O 1
ATOM 678 N N . PRO A 1 88 ? -6.175 -3.958 -13.340 1.00 84.62 88 PRO A N 1
ATOM 679 C CA . PRO A 1 88 ? -5.847 -2.738 -14.081 1.00 84.62 88 PRO A CA 1
ATOM 680 C C . PRO A 1 88 ? -5.688 -1.506 -13.187 1.00 84.62 88 PRO A C 1
ATOM 682 O O . PRO A 1 88 ? -5.175 -0.482 -13.634 1.00 84.62 88 PRO A O 1
ATOM 685 N N . VAL A 1 89 ? -6.173 -1.573 -11.945 1.00 85.44 89 VAL A N 1
ATOM 686 C CA . VAL A 1 89 ? -6.124 -0.473 -10.983 1.00 85.44 89 VAL A CA 1
ATOM 687 C C . VAL A 1 89 ? -5.926 -1.048 -9.587 1.00 85.44 89 VAL A C 1
ATOM 689 O O . VAL A 1 89 ? -6.595 -2.002 -9.204 1.00 85.44 89 VAL A O 1
ATOM 692 N N . ILE A 1 90 ? -5.041 -0.423 -8.815 1.00 87.94 90 ILE A N 1
ATOM 693 C CA . ILE A 1 90 ? -4.862 -0.682 -7.389 1.00 87.94 90 ILE A CA 1
ATOM 694 C C . ILE A 1 90 ? -5.332 0.567 -6.642 1.00 87.94 90 ILE A C 1
ATOM 696 O O . ILE A 1 90 ? -4.688 1.615 -6.710 1.00 87.94 90 ILE A O 1
ATOM 700 N N . GLU A 1 91 ? -6.466 0.460 -5.948 1.00 83.94 91 GLU A N 1
ATOM 701 C CA . GLU A 1 91 ? -7.062 1.565 -5.189 1.00 83.94 91 GLU A CA 1
ATOM 702 C C . GLU A 1 91 ? -6.919 1.372 -3.678 1.00 83.94 91 GLU A C 1
ATOM 704 O O . GLU A 1 91 ? -6.870 0.253 -3.158 1.00 83.94 91 GLU A O 1
ATOM 709 N N . ASP A 1 92 ? -6.842 2.490 -2.958 1.00 85.06 92 ASP A N 1
ATOM 710 C CA . ASP A 1 92 ? -6.785 2.472 -1.503 1.00 85.06 92 ASP A CA 1
ATOM 711 C C . ASP A 1 92 ? -8.148 2.070 -0.899 1.00 85.06 92 ASP A C 1
ATOM 713 O O . ASP A 1 92 ? -9.177 2.620 -1.290 1.00 85.06 92 ASP A O 1
ATOM 717 N N . PRO A 1 93 ? -8.190 1.180 0.114 1.00 81.56 93 PRO A N 1
ATOM 718 C CA . PRO A 1 93 ? -9.450 0.677 0.673 1.00 81.56 93 PRO A CA 1
ATOM 719 C C . PRO A 1 93 ? -10.322 1.706 1.409 1.00 81.56 93 PRO A C 1
ATOM 721 O O . PRO A 1 93 ? -11.439 1.371 1.807 1.00 81.56 93 PRO A O 1
ATOM 724 N N . LYS A 1 94 ? -9.801 2.900 1.718 1.00 78.88 94 LYS A N 1
ATOM 725 C CA . LYS A 1 94 ? -10.519 3.939 2.472 1.00 78.88 94 LYS A CA 1
ATOM 726 C C . LYS A 1 94 ? -10.882 5.131 1.606 1.00 78.88 94 LYS A C 1
ATOM 728 O O . LYS A 1 94 ? -11.977 5.662 1.754 1.00 78.88 94 LYS A O 1
ATOM 733 N N . ASN A 1 95 ? -9.950 5.576 0.771 1.00 64.50 95 ASN A N 1
ATOM 734 C CA . ASN A 1 95 ? -10.078 6.807 0.013 1.00 64.50 95 ASN A CA 1
ATOM 735 C C . ASN A 1 95 ? -9.797 6.560 -1.472 1.00 64.50 95 ASN A C 1
ATOM 737 O O . ASN A 1 95 ? -8.694 6.170 -1.825 1.00 64.50 95 ASN A O 1
ATOM 741 N N . ASN A 1 96 ? -10.678 7.032 -2.356 1.00 59.53 96 ASN A N 1
ATOM 742 C CA . ASN A 1 96 ? -10.332 7.325 -3.759 1.00 59.53 96 ASN A CA 1
ATOM 743 C C . ASN A 1 96 ? -9.341 8.508 -3.898 1.00 59.53 96 ASN A C 1
ATOM 745 O O . ASN A 1 96 ? -9.253 9.139 -4.950 1.00 59.53 96 ASN A O 1
ATOM 749 N N . ALA A 1 97 ? -8.623 8.875 -2.832 1.00 56.69 97 ALA A N 1
ATOM 750 C CA . ALA A 1 97 ? -7.675 9.976 -2.856 1.00 56.69 97 ALA A CA 1
ATOM 751 C C . ALA A 1 97 ? -6.368 9.524 -3.511 1.00 56.69 97 ALA A C 1
ATOM 753 O O . ALA A 1 97 ? -5.764 8.526 -3.124 1.00 56.69 97 ALA A O 1
ATOM 754 N N . THR A 1 98 ? -5.896 10.340 -4.447 1.00 54.47 98 THR A N 1
ATOM 755 C CA . THR A 1 98 ? -4.732 10.135 -5.323 1.00 54.47 98 THR A CA 1
ATOM 756 C C . THR A 1 98 ? -3.386 9.956 -4.594 1.00 54.47 98 THR A C 1
ATOM 758 O O . THR A 1 98 ? -2.386 9.669 -5.238 1.00 54.47 98 THR A O 1
ATOM 761 N N . TYR A 1 99 ? -3.331 10.113 -3.266 1.00 57.03 99 TYR A N 1
ATOM 762 C CA . TYR A 1 99 ? -2.082 10.250 -2.501 1.00 57.03 99 TYR A CA 1
ATOM 763 C C . TYR A 1 99 ? -1.753 9.081 -1.561 1.00 57.03 99 TYR A C 1
ATOM 765 O O . TYR A 1 99 ? -0.739 9.131 -0.864 1.00 57.03 99 TYR A O 1
ATOM 773 N N . ALA A 1 100 ? -2.585 8.035 -1.499 1.00 79.19 100 ALA A N 1
ATOM 774 C CA . ALA A 1 100 ? -2.299 6.898 -0.621 1.00 79.19 100 ALA A CA 1
ATOM 775 C C . ALA A 1 100 ? -1.090 6.089 -1.110 1.00 79.19 100 ALA A C 1
ATOM 777 O O . ALA A 1 100 ? -0.280 5.683 -0.282 1.00 79.19 100 ALA A O 1
ATOM 778 N N . TYR A 1 101 ? -0.950 5.924 -2.428 1.00 90.38 101 TYR A N 1
ATOM 779 C CA . TYR A 1 101 ? 0.171 5.247 -3.073 1.00 90.38 101 TYR A CA 1
ATOM 780 C C . TYR A 1 101 ? 0.985 6.224 -3.912 1.00 90.38 101 TYR A C 1
ATOM 782 O O . TYR A 1 101 ? 0.439 7.007 -4.688 1.00 90.38 101 TYR A O 1
ATOM 790 N N . GLN A 1 102 ? 2.302 6.160 -3.779 1.00 91.69 102 GLN A N 1
ATOM 791 C CA . GLN A 1 102 ? 3.241 6.969 -4.541 1.00 91.69 102 GLN A CA 1
ATOM 792 C C . GLN A 1 102 ? 4.351 6.078 -5.093 1.00 91.69 102 GLN A C 1
ATOM 794 O O . GLN A 1 102 ? 4.689 5.043 -4.523 1.00 91.69 102 GLN A O 1
ATOM 799 N N . ALA A 1 103 ? 4.915 6.489 -6.222 1.00 93.12 103 ALA A N 1
ATOM 800 C CA . ALA A 1 103 ? 6.090 5.869 -6.808 1.00 93.12 103 ALA A CA 1
ATOM 801 C C . ALA A 1 103 ? 7.062 6.980 -7.184 1.00 93.12 103 ALA A C 1
ATOM 803 O O . ALA A 1 103 ? 6.648 8.010 -7.710 1.00 93.12 103 ALA A O 1
ATOM 804 N N . SER A 1 104 ? 8.346 6.772 -6.921 1.00 92.62 104 SER A N 1
ATOM 805 C CA . SER A 1 104 ? 9.398 7.702 -7.315 1.00 92.62 104 SER A CA 1
ATOM 806 C C . SER A 1 104 ? 10.587 6.948 -7.890 1.00 92.62 104 SER A C 1
ATOM 808 O O . SER A 1 104 ? 10.962 5.876 -7.408 1.00 92.62 104 SER A O 1
ATOM 810 N N . CYS A 1 105 ? 11.186 7.507 -8.938 1.00 93.75 105 CYS A N 1
ATOM 811 C CA . CYS A 1 105 ? 12.412 6.972 -9.497 1.00 93.75 105 CYS A CA 1
ATOM 812 C C . CYS A 1 105 ? 13.593 7.525 -8.708 1.00 93.75 105 CYS A C 1
ATOM 814 O O . CYS A 1 105 ? 13.786 8.737 -8.635 1.00 93.75 105 CYS A O 1
ATOM 816 N N . THR A 1 106 ? 14.391 6.646 -8.113 1.00 91.25 106 THR A N 1
ATOM 817 C CA . THR A 1 106 ? 15.509 7.040 -7.245 1.00 91.25 106 THR A CA 1
ATOM 818 C C . THR A 1 106 ? 16.867 6.872 -7.932 1.00 91.25 106 THR A C 1
ATOM 820 O O . THR A 1 106 ? 17.867 7.401 -7.453 1.00 91.25 106 THR A O 1
ATOM 823 N N . ALA A 1 107 ? 16.931 6.150 -9.054 1.00 92.25 107 ALA A N 1
ATOM 824 C CA . ALA A 1 107 ? 18.138 6.048 -9.871 1.00 92.25 107 ALA A CA 1
ATOM 825 C C . ALA A 1 107 ? 17.791 5.813 -11.342 1.00 92.25 107 ALA A C 1
ATOM 827 O O . ALA A 1 107 ? 16.855 5.074 -11.651 1.00 92.25 107 ALA A O 1
ATOM 828 N N . ILE A 1 108 ? 18.594 6.399 -12.229 1.00 94.31 108 ILE A N 1
ATOM 829 C CA . ILE A 1 108 ? 18.460 6.285 -13.684 1.00 94.31 108 ILE A CA 1
ATOM 830 C C . ILE A 1 108 ? 19.731 5.710 -14.310 1.00 94.31 108 ILE A C 1
ATOM 832 O O . ILE A 1 108 ? 20.818 5.837 -13.743 1.00 94.31 108 ILE A O 1
ATOM 836 N N . ASN A 1 109 ? 19.597 5.089 -15.480 1.00 92.06 109 ASN A N 1
ATOM 837 C CA . ASN A 1 109 ? 20.740 4.710 -16.310 1.00 92.06 109 ASN A CA 1
ATOM 838 C C . ASN A 1 109 ? 21.156 5.852 -17.263 1.00 92.06 109 ASN A C 1
ATOM 840 O O . ASN A 1 109 ? 20.558 6.928 -17.276 1.00 92.06 109 ASN A O 1
ATOM 844 N N . ALA A 1 110 ? 22.176 5.603 -18.090 1.00 91.31 110 ALA A N 1
ATOM 845 C CA . ALA A 1 110 ? 22.671 6.561 -19.086 1.00 91.31 110 ALA A CA 1
ATOM 846 C C . ALA A 1 110 ? 21.651 6.913 -20.191 1.00 91.31 110 ALA A C 1
ATOM 848 O O . ALA A 1 110 ? 21.849 7.886 -20.911 1.00 91.31 110 ALA A O 1
ATOM 849 N N . SER A 1 111 ? 20.575 6.133 -20.319 1.00 90.81 111 SER A N 1
ATOM 850 C CA . SER A 1 111 ? 19.477 6.337 -21.270 1.00 90.81 111 SER A CA 1
ATOM 851 C C . SER A 1 111 ? 18.260 7.017 -20.633 1.00 90.81 111 SER A C 1
ATOM 853 O O . SER A 1 111 ? 17.210 7.060 -21.258 1.00 90.81 111 SER A O 1
ATOM 855 N N . ASN A 1 112 ? 18.385 7.538 -19.406 1.00 90.06 112 ASN A N 1
ATOM 856 C CA . ASN A 1 112 ? 17.308 8.141 -18.611 1.00 90.06 112 ASN A CA 1
ATOM 857 C C . ASN A 1 112 ? 16.190 7.179 -18.159 1.00 90.06 112 ASN A C 1
ATOM 859 O O . ASN A 1 112 ? 15.217 7.637 -17.555 1.00 90.06 112 ASN A O 1
ATOM 863 N N . ASN A 1 113 ? 16.357 5.867 -18.336 1.00 92.44 113 ASN A N 1
ATOM 864 C CA . ASN A 1 113 ? 15.393 4.880 -17.850 1.00 92.44 113 ASN A CA 1
ATOM 865 C C . ASN A 1 113 ? 15.543 4.704 -16.340 1.00 92.44 113 ASN A C 1
ATOM 867 O O . ASN A 1 113 ? 16.660 4.679 -15.808 1.00 92.44 113 ASN A O 1
ATOM 871 N N . CYS A 1 114 ? 14.425 4.512 -15.651 1.00 93.69 114 CYS A N 1
ATOM 872 C CA . CYS A 1 114 ? 14.419 4.262 -14.224 1.00 93.69 114 CYS A CA 1
ATOM 873 C C . CYS A 1 114 ? 14.934 2.857 -13.899 1.00 93.69 114 CYS A C 1
ATOM 875 O O . CYS A 1 114 ? 14.356 1.864 -14.328 1.00 93.69 114 CYS A O 1
ATOM 877 N N . ILE A 1 115 ? 15.990 2.756 -13.092 1.00 93.12 115 ILE A N 1
ATOM 878 C CA . ILE A 1 115 ? 16.598 1.474 -12.686 1.00 93.12 115 ILE A CA 1
ATOM 879 C C . ILE A 1 115 ? 16.394 1.140 -11.208 1.00 93.12 115 ILE A C 1
ATOM 881 O O . I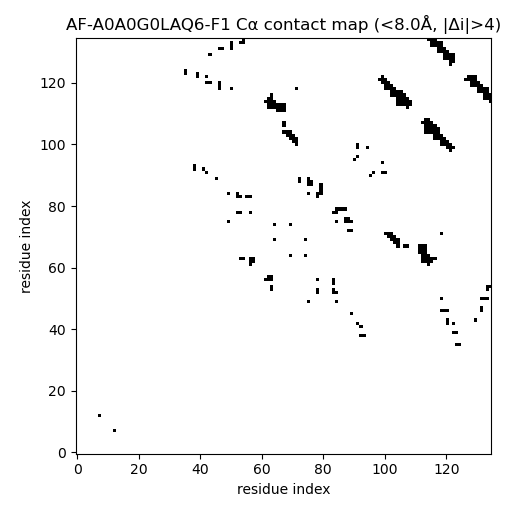LE A 1 115 ? 16.731 0.033 -10.786 1.00 93.12 115 ILE A O 1
ATOM 885 N N . LYS A 1 116 ? 15.824 2.073 -10.436 1.00 92.81 116 LYS A N 1
ATOM 886 C CA . LYS A 1 116 ? 15.440 1.886 -9.034 1.00 92.81 116 LYS A CA 1
ATOM 887 C C . LYS A 1 116 ? 14.176 2.682 -8.732 1.00 92.81 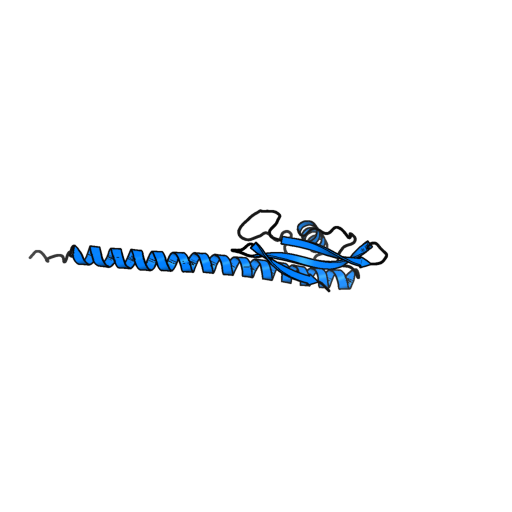116 LYS A C 1
ATOM 889 O O . LYS A 1 116 ? 14.190 3.907 -8.860 1.00 92.81 116 LYS A O 1
ATOM 894 N N . VAL A 1 117 ? 13.126 1.996 -8.292 1.00 94.38 117 VAL A N 1
ATOM 895 C CA . VAL A 1 117 ? 11.843 2.609 -7.923 1.00 94.38 117 VAL A CA 1
ATOM 896 C C . VAL A 1 117 ? 11.616 2.442 -6.425 1.00 94.38 117 VAL A C 1
ATOM 898 O O . VAL A 1 117 ? 11.783 1.348 -5.886 1.00 94.38 117 VAL A O 1
ATOM 901 N N . THR A 1 118 ? 11.221 3.527 -5.765 1.00 94.62 118 THR A N 1
ATOM 902 C CA . THR A 1 118 ? 10.714 3.507 -4.390 1.00 94.62 118 THR A CA 1
ATOM 903 C C . THR A 1 118 ? 9.202 3.669 -4.441 1.00 94.62 118 THR A C 1
ATOM 905 O O . THR A 1 118 ? 8.702 4.664 -4.973 1.00 94.62 118 THR A O 1
ATOM 908 N N . LEU A 1 119 ? 8.486 2.670 -3.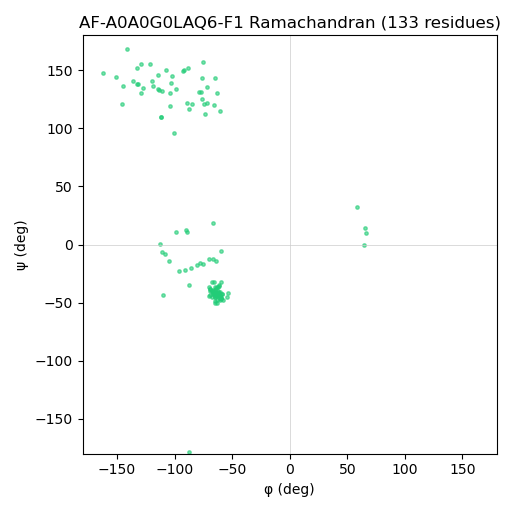932 1.00 94.69 119 LEU A N 1
ATOM 909 C CA . LEU A 1 119 ? 7.038 2.679 -3.775 1.00 94.69 119 LEU A CA 1
ATOM 910 C C . LEU A 1 119 ? 6.708 3.039 -2.328 1.00 94.69 119 LEU A C 1
ATOM 912 O O . LEU A 1 119 ? 7.284 2.458 -1.412 1.00 94.69 119 LEU A O 1
ATOM 916 N N . THR A 1 120 ? 5.760 3.943 -2.130 1.00 93.62 120 THR A N 1
ATOM 917 C CA . THR A 1 120 ? 5.381 4.454 -0.811 1.00 93.62 120 THR A CA 1
ATOM 918 C C . THR A 1 120 ? 3.881 4.322 -0.617 1.00 93.62 120 THR A C 1
ATOM 920 O O . THR A 1 120 ? 3.106 4.694 -1.499 1.00 93.62 120 THR A O 1
ATOM 923 N N . ALA A 1 121 ? 3.466 3.839 0.551 1.00 92.94 121 ALA A N 1
ATOM 924 C CA . ALA A 1 121 ? 2.082 3.874 1.002 1.00 92.94 121 ALA A CA 1
ATOM 925 C C . ALA A 1 121 ? 1.960 4.696 2.285 1.00 92.94 121 ALA A C 1
ATOM 927 O O . ALA A 1 121 ? 2.749 4.525 3.210 1.00 92.94 121 ALA A O 1
ATOM 928 N N . THR A 1 122 ? 0.941 5.544 2.373 1.00 91.31 122 THR A N 1
ATOM 929 C CA . THR A 1 122 ? 0.649 6.317 3.589 1.00 91.31 122 THR A CA 1
ATOM 930 C C . THR A 1 122 ? -0.251 5.497 4.520 1.00 91.31 122 THR A C 1
ATOM 932 O O . THR A 1 122 ? -1.376 5.147 4.155 1.00 91.31 122 THR A O 1
ATOM 935 N N . LEU A 1 123 ? 0.230 5.156 5.717 1.00 90.44 123 LEU A N 1
ATOM 936 C CA . LEU A 1 123 ? -0.471 4.314 6.688 1.00 90.44 123 LEU A CA 1
ATOM 937 C C . LEU A 1 123 ? -1.312 5.129 7.677 1.00 90.44 123 LEU A C 1
ATOM 939 O O . LEU A 1 123 ? -0.988 6.248 8.057 1.00 90.44 123 LEU A O 1
AT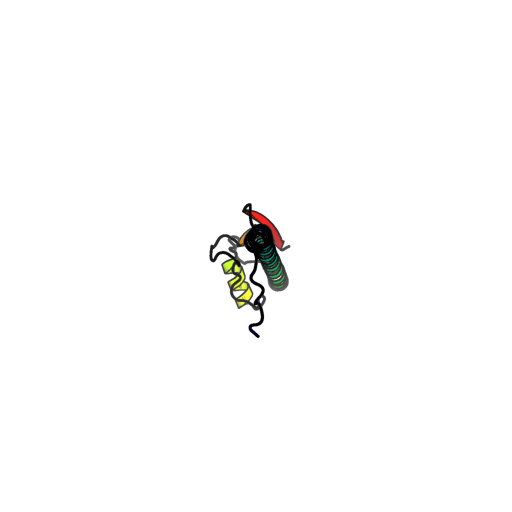OM 943 N N . GLU A 1 124 ? -2.402 4.526 8.145 1.00 88.81 124 GLU A N 1
ATOM 944 C CA . GLU A 1 124 ? -3.236 5.080 9.215 1.00 88.81 124 GLU A CA 1
ATOM 945 C C . GLU A 1 124 ? -2.728 4.648 10.604 1.00 88.81 124 GLU A C 1
ATOM 947 O O . GLU A 1 124 ? -2.216 3.531 10.727 1.00 88.81 124 GLU A O 1
ATOM 952 N N . PRO A 1 125 ? -2.954 5.445 11.667 1.00 85.62 125 PRO A N 1
ATOM 953 C CA . PRO A 1 125 ? -3.692 6.714 11.681 1.00 85.62 125 PRO A CA 1
ATOM 954 C C . PRO A 1 125 ? -2.829 7.964 11.435 1.00 85.62 125 PRO A C 1
ATOM 956 O O . PRO A 1 125 ? -3.375 8.970 10.993 1.00 85.62 125 PRO A O 1
ATOM 959 N N . ASP A 1 126 ? -1.518 7.893 11.666 1.00 84.00 126 ASP A N 1
ATOM 960 C CA . ASP A 1 126 ? -0.638 9.071 11.768 1.00 84.00 126 ASP A CA 1
ATOM 961 C C . ASP A 1 126 ? -0.032 9.534 10.430 1.00 84.00 126 ASP A C 1
ATOM 963 O O . ASP A 1 126 ? 0.852 10.384 10.404 1.00 84.00 126 ASP A O 1
ATOM 967 N N . ALA A 1 127 ? -0.515 8.993 9.307 1.00 84.50 127 ALA A N 1
ATOM 968 C CA . ALA A 1 127 ? 0.035 9.228 7.969 1.00 84.50 127 ALA A CA 1
ATOM 969 C C . ALA A 1 127 ? 1.519 8.826 7.830 1.00 84.50 127 ALA A C 1
ATOM 971 O O . ALA A 1 127 ? 2.263 9.411 7.045 1.00 84.50 127 ALA A O 1
ATOM 972 N N . GLU A 1 128 ? 1.935 7.796 8.569 1.00 88.38 128 GLU A N 1
ATOM 973 C CA . GLU A 1 128 ? 3.282 7.225 8.498 1.00 88.38 128 GLU A CA 1
ATOM 974 C C . GLU A 1 128 ? 3.557 6.640 7.109 1.00 88.38 128 GLU A C 1
ATOM 976 O O . GLU A 1 128 ? 2.763 5.852 6.588 1.00 88.38 128 GLU A O 1
ATOM 981 N N . ALA A 1 129 ? 4.694 6.990 6.512 1.00 90.75 129 ALA A N 1
ATOM 982 C CA . ALA A 1 129 ? 5.099 6.446 5.223 1.00 90.75 129 ALA A CA 1
ATOM 983 C C . ALA A 1 129 ? 5.647 5.019 5.382 1.00 90.75 129 ALA A C 1
ATOM 985 O O . ALA A 1 129 ? 6.500 4.740 6.224 1.00 90.75 129 ALA A O 1
ATOM 986 N N . TYR A 1 130 ? 5.164 4.108 4.544 1.00 93.06 130 TYR A N 1
ATOM 987 C CA . TYR A 1 130 ? 5.715 2.773 4.376 1.00 93.06 130 TYR A CA 1
ATOM 988 C C . TYR A 1 130 ? 6.331 2.654 2.989 1.00 93.06 130 TYR A C 1
ATOM 990 O O . TYR A 1 130 ? 5.608 2.607 1.993 1.00 93.06 130 TYR A O 1
ATOM 998 N N . ASP A 1 131 ? 7.658 2.578 2.954 1.00 93.94 131 ASP A N 1
ATOM 999 C CA . ASP A 1 131 ? 8.432 2.518 1.721 1.00 93.94 131 ASP A CA 1
ATOM 1000 C C . ASP A 1 131 ? 8.915 1.097 1.437 1.00 93.94 131 ASP A C 1
ATOM 1002 O O . ASP A 1 131 ? 9.406 0.388 2.322 1.00 93.94 131 ASP A O 1
ATOM 1006 N N . ILE A 1 132 ? 8.842 0.700 0.170 1.00 94.81 132 ILE A N 1
ATOM 1007 C CA . ILE A 1 132 ? 9.471 -0.508 -0.348 1.00 94.81 132 ILE A CA 1
ATOM 1008 C C . ILE A 1 132 ? 10.233 -0.184 -1.630 1.00 94.81 132 ILE A C 1
ATOM 1010 O O . ILE A 1 132 ? 9.778 0.574 -2.487 1.00 94.81 132 ILE A O 1
ATOM 1014 N N . ILE A 1 133 ? 11.426 -0.756 -1.758 1.00 91.69 133 ILE A N 1
ATOM 1015 C CA . ILE A 1 133 ? 12.307 -0.516 -2.899 1.00 91.69 133 ILE A CA 1
ATOM 1016 C C . ILE A 1 133 ? 12.262 -1.732 -3.823 1.00 91.69 133 ILE A C 1
ATOM 1018 O O . ILE A 1 133 ? 12.462 -2.865 -3.379 1.00 91.69 133 ILE A O 1
ATOM 1022 N N . ALA A 1 134 ? 12.044 -1.484 -5.112 1.00 85.44 134 ALA A N 1
ATOM 1023 C CA . ALA A 1 134 ? 12.288 -2.457 -6.170 1.00 85.44 134 ALA A CA 1
ATOM 1024 C C . ALA A 1 134 ? 13.742 -2.304 -6.660 1.00 85.44 134 ALA A C 1
ATOM 1026 O O . ALA A 1 134 ? 14.154 -1.205 -7.053 1.00 85.44 134 ALA A O 1
ATOM 1027 N N . PHE A 1 135 ? 14.531 -3.385 -6.574 1.00 74.88 135 PHE A N 1
ATOM 1028 C CA . PHE A 1 135 ? 15.972 -3.412 -6.876 1.00 74.88 135 PHE A CA 1
ATOM 1029 C C . PHE A 1 135 ? 16.300 -4.060 -8.202 1.00 74.88 135 PHE A C 1
ATOM 1031 O O . PHE A 1 135 ? 15.705 -5.096 -8.542 1.00 74.88 135 PHE A O 1
#

Mean predicted aligned error: 6.65 Å

Secondary structure (DSSP, 8-state):
------PPPHHHHHHHHHHHHHHHHHHHHHHHHHHHHHHHHHHHHHHHHHHHHHHHHHHHHSSSBS-SS--HHHHHHHHHHTTS-S-S----SS---TTSEEEEEEEE-TTS-EEEEEEEEEETTTTEEEEEEE-